Protein AF-A0A061AEA0-F1 (afdb_monomer)

Nearest PDB structures (foldseek):
  5fn5-assembly1_C  TM=9.781E-01  e=6.551E-08  Homo sapiens
  8kco-assembly1_C  TM=9.933E-01  e=1.781E-07  Homo sapiens
  8oqz-assembly1_C  TM=9.594E-01  e=2.018E-07  Homo sapiens
  8oqy-assembly1_C  TM=9.365E-01  e=3.771E-07  Homo sapiens

Sequence (95 aa):
MTASVFFGCTFIAFGPAIALFLFTIARDPLRVIFLIAGAFFWLCSLLLSSLVWFITVQISNKESSSQQKGLLIFGVVLSVLLQETFRFGYYKLLK

Structure (mmCIF, N/CA/C/O backbone):
data_AF-A0A061AEA0-F1
#
_entry.id   AF-A0A061AEA0-F1
#
loop_
_atom_site.group_PDB
_atom_site.id
_atom_site.type_symbol
_atom_site.label_atom_id
_atom_site.label_alt_id
_atom_site.label_comp_id
_atom_site.label_asym_id
_atom_site.label_entity_id
_atom_site.label_seq_id
_atom_site.pdbx_PDB_ins_code
_atom_site.Cartn_x
_atom_site.Cartn_y
_atom_site.Cartn_z
_atom_site.occupancy
_atom_site.B_iso_or_equiv
_atom_site.auth_seq_id
_atom_site.auth_comp_id
_atom_site.auth_asym_id
_atom_site.auth_atom_id
_atom_site.pdbx_PDB_model_num
ATOM 1 N N . MET A 1 1 ? 15.879 -23.064 13.383 1.00 59.00 1 MET A N 1
ATOM 2 C CA . MET A 1 1 ? 14.433 -22.885 13.107 1.00 59.00 1 MET A CA 1
ATOM 3 C C . MET A 1 1 ? 14.062 -21.473 12.646 1.00 59.00 1 MET A C 1
ATOM 5 O O . MET A 1 1 ? 13.019 -21.317 12.036 1.00 59.00 1 MET A O 1
ATOM 9 N N . THR A 1 2 ? 14.891 -20.451 12.873 1.00 84.75 2 THR A N 1
ATOM 10 C CA . THR A 1 2 ? 14.565 -19.047 12.556 1.00 84.75 2 THR A CA 1
ATOM 11 C C . THR A 1 2 ? 14.696 -18.695 11.071 1.00 84.75 2 THR A C 1
ATOM 13 O O . THR A 1 2 ? 13.776 -18.122 10.500 1.00 84.75 2 THR A O 1
ATOM 16 N N . ALA A 1 3 ? 15.798 -19.076 10.415 1.00 92.69 3 ALA A N 1
ATOM 17 C CA . ALA A 1 3 ? 16.047 -18.683 9.023 1.00 92.69 3 ALA A CA 1
ATOM 18 C C . ALA A 1 3 ? 15.106 -19.373 8.019 1.00 92.69 3 ALA A C 1
ATOM 20 O O . ALA A 1 3 ? 14.557 -18.717 7.140 1.00 92.69 3 ALA A O 1
ATOM 21 N N . SER A 1 4 ? 14.870 -20.681 8.164 1.00 92.88 4 SER A N 1
ATOM 22 C CA . SER A 1 4 ? 13.993 -21.432 7.253 1.00 92.88 4 SER A CA 1
ATOM 23 C C . SER A 1 4 ? 12.546 -20.934 7.291 1.00 92.88 4 SER A C 1
ATOM 25 O O . SER A 1 4 ? 11.929 -20.778 6.242 1.00 92.88 4 SER A O 1
ATOM 27 N N . VAL A 1 5 ? 12.021 -20.624 8.482 1.00 95.44 5 VAL A N 1
ATOM 28 C CA . VAL A 1 5 ? 10.675 -20.050 8.646 1.00 95.44 5 VAL A CA 1
ATOM 29 C C . VAL A 1 5 ? 10.620 -18.625 8.094 1.00 95.44 5 VAL A C 1
ATOM 31 O O . VAL A 1 5 ? 9.672 -18.289 7.392 1.00 95.44 5 VAL A O 1
ATOM 34 N N . PHE A 1 6 ? 11.650 -17.806 8.333 1.00 95.00 6 PHE A N 1
ATOM 35 C CA . PHE A 1 6 ? 11.741 -16.459 7.765 1.00 95.00 6 PHE A CA 1
ATOM 36 C C . PHE A 1 6 ? 11.673 -16.471 6.230 1.00 95.00 6 PHE A C 1
ATOM 38 O O . PHE A 1 6 ? 10.845 -15.767 5.648 1.00 95.00 6 PHE A O 1
ATOM 45 N N . PHE A 1 7 ? 12.492 -17.298 5.572 1.00 95.44 7 PHE A N 1
ATOM 46 C CA . PHE A 1 7 ? 12.476 -17.409 4.111 1.00 95.44 7 PHE A CA 1
ATOM 47 C C . PHE A 1 7 ? 11.167 -18.018 3.598 1.00 95.44 7 PHE A C 1
ATOM 49 O O . PHE A 1 7 ? 10.622 -17.522 2.615 1.00 95.44 7 PHE A O 1
ATOM 56 N N . GLY A 1 8 ? 10.610 -19.013 4.297 1.00 94.75 8 GLY A N 1
ATOM 57 C CA . GLY A 1 8 ? 9.300 -19.584 3.976 1.00 94.75 8 GLY A CA 1
ATOM 58 C C . GLY A 1 8 ? 8.187 -18.530 3.968 1.00 94.75 8 GLY A C 1
ATOM 59 O O . GLY A 1 8 ? 7.510 -18.358 2.956 1.00 94.75 8 GLY A O 1
ATOM 60 N N . CYS A 1 9 ? 8.041 -17.761 5.051 1.00 95.50 9 CYS A N 1
ATOM 61 C CA . CYS A 1 9 ? 7.035 -16.698 5.143 1.00 95.50 9 CYS A CA 1
ATOM 62 C C . CYS A 1 9 ? 7.281 -15.570 4.130 1.00 95.50 9 CYS A C 1
ATOM 64 O O . CYS A 1 9 ? 6.334 -15.071 3.525 1.00 95.50 9 CYS A O 1
ATOM 66 N N . THR A 1 10 ? 8.543 -15.190 3.906 1.00 96.19 10 THR A N 1
ATOM 67 C CA . THR A 1 10 ? 8.907 -14.128 2.953 1.00 96.19 10 THR A CA 1
ATOM 68 C C . THR A 1 10 ? 8.538 -14.510 1.522 1.00 96.19 10 THR A C 1
ATOM 70 O O . THR A 1 10 ? 7.938 -13.705 0.811 1.00 96.19 10 THR A O 1
ATOM 73 N N . PHE A 1 11 ? 8.844 -15.737 1.092 1.00 95.62 11 PHE A N 1
ATOM 74 C CA . PHE A 1 11 ? 8.515 -16.189 -0.260 1.00 95.62 11 PHE A CA 1
ATOM 75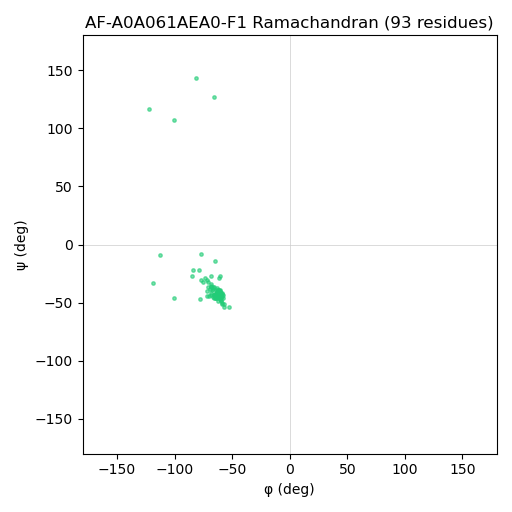 C C . PHE A 1 11 ? 7.016 -16.424 -0.460 1.00 95.62 11 PHE A C 1
ATOM 77 O O . PHE A 1 11 ? 6.520 -16.167 -1.554 1.00 95.62 11 PHE A O 1
ATOM 84 N N . ILE A 1 12 ? 6.274 -16.822 0.579 1.00 96.44 12 ILE A N 1
ATOM 85 C CA . ILE A 1 12 ? 4.806 -16.898 0.511 1.00 96.44 12 ILE A CA 1
ATOM 86 C C . ILE A 1 12 ? 4.195 -15.497 0.370 1.00 96.44 12 ILE A C 1
ATOM 88 O O . ILE A 1 12 ? 3.327 -15.293 -0.474 1.00 96.44 12 ILE A O 1
ATOM 92 N N . ALA A 1 13 ? 4.655 -14.522 1.160 1.00 96.00 13 ALA A N 1
ATOM 93 C CA . ALA A 1 13 ? 4.102 -13.169 1.148 1.00 96.00 13 ALA A CA 1
ATOM 94 C C . ALA A 1 13 ? 4.479 -12.373 -0.115 1.00 96.00 13 ALA A C 1
ATOM 96 O O . ALA A 1 13 ? 3.627 -11.715 -0.710 1.00 96.00 13 ALA A O 1
ATOM 97 N N . PHE A 1 14 ? 5.748 -12.427 -0.534 1.00 96.56 14 PHE A N 1
ATOM 98 C CA . PHE A 1 14 ? 6.291 -11.556 -1.583 1.00 96.56 14 PHE A CA 1
ATOM 99 C C . PHE A 1 14 ? 6.685 -12.278 -2.872 1.00 96.56 14 PHE A C 1
ATOM 101 O O . PHE A 1 14 ? 6.972 -11.603 -3.857 1.00 96.56 14 PHE A O 1
ATOM 108 N N . GLY A 1 15 ? 6.689 -13.613 -2.920 1.00 96.50 15 GLY A N 1
ATOM 109 C CA . GLY A 1 15 ? 7.107 -14.375 -4.105 1.00 96.50 15 GLY A CA 1
ATOM 110 C C . GLY A 1 15 ? 6.378 -13.956 -5.389 1.00 96.50 15 GLY A C 1
ATOM 111 O O . GLY A 1 15 ? 7.043 -13.562 -6.350 1.00 96.50 15 GLY A O 1
ATOM 112 N N . PRO A 1 16 ? 5.029 -13.940 -5.410 1.00 96.88 16 PRO A N 1
ATOM 113 C CA . PRO A 1 16 ? 4.272 -13.489 -6.578 1.00 96.88 16 PRO A CA 1
ATOM 114 C C . PRO A 1 16 ? 4.510 -12.012 -6.923 1.00 96.88 16 PRO A C 1
ATOM 116 O O . PRO A 1 16 ? 4.657 -11.665 -8.095 1.00 96.88 16 PRO A O 1
ATOM 119 N N . ALA A 1 17 ? 4.592 -11.138 -5.914 1.00 95.75 17 ALA A N 1
ATOM 120 C CA . ALA A 1 17 ? 4.815 -9.706 -6.114 1.00 95.75 17 ALA A CA 1
ATOM 121 C C . ALA A 1 17 ? 6.198 -9.419 -6.725 1.00 95.75 17 ALA A C 1
ATOM 123 O O . ALA A 1 17 ? 6.308 -8.630 -7.662 1.00 95.75 17 ALA A O 1
ATOM 124 N N . ILE A 1 18 ? 7.241 -10.107 -6.247 1.00 96.50 18 ILE A N 1
ATOM 125 C CA . ILE A 1 18 ? 8.605 -10.022 -6.785 1.00 96.50 18 ILE A CA 1
ATOM 126 C C . ILE A 1 18 ? 8.648 -10.558 -8.217 1.00 96.50 18 ILE A C 1
ATOM 128 O O . ILE A 1 18 ? 9.252 -9.922 -9.079 1.00 96.50 18 ILE A O 1
ATOM 132 N N . ALA A 1 19 ? 7.980 -11.680 -8.502 1.00 96.50 19 ALA A N 1
ATOM 133 C CA . ALA A 1 19 ? 7.906 -12.219 -9.857 1.00 96.50 19 ALA A CA 1
ATOM 134 C C . ALA A 1 19 ? 7.265 -11.212 -10.831 1.00 96.50 19 ALA A C 1
ATOM 136 O O . ALA A 1 19 ? 7.838 -10.921 -11.881 1.00 96.50 19 ALA A O 1
ATOM 137 N N . LEU A 1 20 ? 6.126 -10.611 -10.467 1.00 96.25 20 LEU A N 1
ATOM 138 C CA . LEU A 1 20 ? 5.488 -9.574 -11.285 1.00 96.25 20 LEU A CA 1
ATOM 139 C C . LEU A 1 20 ? 6.396 -8.356 -11.465 1.00 96.25 20 LEU A C 1
ATOM 141 O O . LEU A 1 20 ? 6.552 -7.874 -12.589 1.00 96.25 20 LEU A O 1
ATOM 145 N N . PHE A 1 21 ? 7.042 -7.887 -10.398 1.00 95.81 21 PHE A N 1
ATOM 146 C CA . PHE A 1 21 ? 7.958 -6.756 -10.482 1.00 95.81 21 PHE A CA 1
ATOM 147 C C . PHE A 1 21 ? 9.111 -7.031 -11.458 1.00 95.81 21 PHE A C 1
ATOM 149 O O . PHE A 1 21 ? 9.312 -6.251 -12.387 1.00 95.81 21 PHE A O 1
ATOM 156 N N . LEU A 1 22 ? 9.811 -8.160 -11.312 1.00 96.69 22 LEU A N 1
ATOM 157 C CA . LEU A 1 22 ? 10.964 -8.515 -12.147 1.00 96.69 22 LEU A CA 1
ATOM 158 C C . LEU A 1 22 ? 10.583 -8.760 -13.613 1.00 96.69 22 LEU A C 1
ATOM 160 O O . LEU A 1 22 ? 11.281 -8.296 -14.515 1.00 96.69 22 LEU A O 1
ATOM 164 N N . PHE A 1 23 ? 9.483 -9.473 -13.873 1.00 96.12 23 PHE A N 1
ATOM 165 C CA . PHE A 1 23 ? 9.123 -9.863 -15.238 1.00 96.12 23 PHE A CA 1
ATOM 166 C C . PHE A 1 23 ? 8.335 -8.796 -16.006 1.00 96.12 23 PHE A C 1
ATOM 168 O O . PHE A 1 23 ? 8.420 -8.768 -17.235 1.00 96.12 23 PHE A O 1
ATOM 175 N N . THR A 1 24 ? 7.589 -7.918 -15.323 1.00 95.56 24 THR A N 1
ATOM 176 C CA . THR A 1 24 ? 6.684 -6.962 -15.992 1.00 95.56 24 THR A CA 1
ATOM 177 C C . THR A 1 24 ? 7.003 -5.488 -15.750 1.00 95.56 24 THR A C 1
ATOM 179 O O . THR A 1 24 ? 6.776 -4.681 -16.654 1.00 95.56 24 THR A O 1
ATOM 182 N N . ILE A 1 25 ? 7.522 -5.113 -14.576 1.00 93.75 25 ILE A N 1
ATOM 183 C CA . ILE A 1 25 ? 7.691 -3.701 -14.186 1.00 93.75 25 ILE A CA 1
ATOM 184 C C . ILE A 1 25 ? 9.133 -3.240 -14.388 1.00 93.75 25 ILE A C 1
ATOM 186 O O . ILE A 1 25 ? 9.358 -2.203 -15.002 1.00 93.75 25 ILE A O 1
ATOM 190 N N . ALA A 1 26 ? 10.110 -4.034 -13.949 1.00 94.75 26 ALA A N 1
ATOM 191 C CA . ALA A 1 26 ? 11.532 -3.690 -13.976 1.00 94.75 26 ALA A CA 1
ATOM 192 C C . ALA A 1 26 ? 12.119 -3.530 -15.391 1.00 94.75 26 ALA A C 1
ATOM 194 O O . ALA A 1 26 ? 13.213 -2.994 -15.540 1.00 94.75 26 ALA A O 1
ATOM 195 N N . ARG A 1 27 ? 11.405 -3.986 -16.429 1.00 94.00 27 ARG A N 1
ATOM 196 C CA . ARG A 1 27 ? 11.831 -3.854 -17.831 1.00 94.00 27 ARG A CA 1
ATOM 197 C C . ARG A 1 27 ? 11.701 -2.432 -18.377 1.00 94.00 27 ARG A C 1
ATOM 199 O O . ARG A 1 27 ? 12.488 -2.068 -19.240 1.00 94.00 27 ARG A O 1
ATOM 206 N N . ASP A 1 28 ? 10.753 -1.644 -17.864 1.00 94.75 28 ASP A N 1
ATOM 207 C CA . ASP A 1 28 ? 10.488 -0.282 -18.333 1.00 94.75 28 ASP A CA 1
ATOM 208 C C . ASP A 1 28 ? 10.635 0.716 -17.168 1.00 94.75 28 ASP A C 1
ATOM 210 O O . ASP A 1 28 ? 9.822 0.688 -16.236 1.00 94.75 28 ASP A O 1
ATOM 214 N N . PRO A 1 29 ? 11.598 1.660 -17.209 1.00 93.69 29 PRO A N 1
ATOM 215 C CA . PRO A 1 29 ? 11.843 2.588 -16.098 1.00 93.69 29 PRO A CA 1
ATOM 216 C C . PRO A 1 29 ? 10.630 3.477 -15.787 1.00 93.69 29 PRO A C 1
ATOM 218 O O . PRO A 1 29 ? 10.392 3.845 -14.639 1.00 93.69 29 PRO A O 1
ATOM 221 N N . LEU A 1 30 ? 9.806 3.767 -16.795 1.00 93.81 30 LEU A N 1
ATOM 222 C CA . LEU A 1 30 ? 8.588 4.557 -16.645 1.00 93.81 30 LEU A CA 1
ATOM 223 C C . LEU A 1 30 ? 7.539 3.833 -15.773 1.00 93.81 30 LEU A C 1
ATOM 225 O O . LEU A 1 30 ? 6.895 4.459 -14.932 1.00 93.81 30 LEU A O 1
ATOM 229 N N . ARG A 1 31 ? 7.430 2.498 -15.876 1.00 93.62 31 ARG A N 1
ATOM 230 C CA . ARG A 1 31 ? 6.539 1.697 -15.013 1.00 93.62 31 ARG A CA 1
ATOM 231 C C . ARG A 1 31 ? 7.014 1.682 -13.564 1.00 93.62 31 ARG A C 1
ATOM 233 O O . ARG A 1 31 ? 6.186 1.661 -12.657 1.00 93.62 31 ARG A O 1
ATOM 240 N N . VAL A 1 32 ? 8.329 1.712 -13.344 1.00 95.25 32 VAL A N 1
ATOM 241 C CA . VAL A 1 32 ? 8.913 1.802 -11.998 1.00 95.25 32 VAL A CA 1
ATOM 242 C C . VAL A 1 32 ? 8.524 3.126 -11.337 1.00 95.25 32 VAL A C 1
ATOM 244 O O . VAL A 1 32 ? 8.078 3.123 -10.192 1.00 95.25 32 VAL A O 1
ATOM 247 N N . ILE A 1 33 ? 8.606 4.241 -12.070 1.00 94.62 33 ILE A N 1
ATOM 248 C CA . ILE A 1 33 ? 8.184 5.563 -11.576 1.00 94.62 33 ILE A CA 1
ATOM 249 C C . ILE A 1 33 ? 6.698 5.547 -11.196 1.00 94.62 33 ILE A C 1
ATOM 251 O O . ILE A 1 33 ? 6.332 6.006 -10.114 1.00 94.62 33 ILE A O 1
ATOM 255 N N . PHE A 1 34 ? 5.843 4.967 -12.042 1.00 93.81 34 PHE A N 1
ATOM 256 C CA . PHE A 1 34 ? 4.420 4.825 -11.739 1.00 93.81 34 PHE A CA 1
ATOM 257 C C . PHE A 1 34 ? 4.161 3.962 -10.502 1.00 93.81 34 PHE A C 1
ATOM 259 O O . PHE A 1 34 ? 3.401 4.377 -9.629 1.00 93.81 34 PHE A O 1
ATOM 266 N N . LEU A 1 35 ? 4.836 2.820 -10.357 1.00 94.94 35 LEU A N 1
ATOM 267 C CA . LEU A 1 35 ? 4.705 1.983 -9.164 1.00 94.94 35 LEU A CA 1
ATOM 268 C C . LEU A 1 35 ? 5.085 2.744 -7.884 1.00 94.94 35 LEU A C 1
ATOM 270 O O . LEU A 1 35 ? 4.355 2.673 -6.896 1.00 94.94 35 LEU A O 1
ATOM 274 N N . ILE A 1 36 ? 6.185 3.504 -7.908 1.00 95.56 36 ILE A N 1
ATOM 275 C CA . ILE A 1 36 ? 6.625 4.312 -6.761 1.00 95.56 36 ILE A CA 1
ATOM 276 C C . ILE A 1 36 ? 5.596 5.401 -6.439 1.00 95.56 36 ILE A C 1
ATOM 278 O O . ILE A 1 36 ? 5.233 5.578 -5.276 1.00 95.56 36 ILE A O 1
ATOM 282 N N . ALA A 1 37 ? 5.078 6.097 -7.454 1.00 94.75 37 ALA A N 1
ATOM 283 C CA . ALA A 1 37 ? 4.035 7.100 -7.264 1.00 94.75 37 ALA A CA 1
ATOM 284 C C . ALA A 1 37 ? 2.759 6.484 -6.659 1.00 94.75 37 ALA A C 1
ATOM 286 O O . ALA A 1 37 ? 2.221 7.015 -5.691 1.00 94.75 37 ALA A O 1
ATOM 287 N N . GLY A 1 38 ? 2.306 5.331 -7.162 1.00 94.69 38 GLY A N 1
ATOM 288 C CA . GLY A 1 38 ? 1.155 4.613 -6.610 1.00 94.69 38 GLY A CA 1
ATOM 289 C C . GLY A 1 38 ? 1.357 4.201 -5.146 1.00 94.69 38 GLY A C 1
ATOM 290 O O . GLY A 1 38 ? 0.460 4.394 -4.323 1.00 94.69 38 GLY A O 1
ATOM 291 N N . ALA A 1 39 ? 2.551 3.711 -4.792 1.00 95.62 39 ALA A N 1
ATOM 292 C CA . ALA A 1 39 ? 2.907 3.394 -3.409 1.00 95.62 39 ALA A CA 1
ATOM 293 C C . ALA A 1 39 ? 2.885 4.639 -2.503 1.00 95.62 39 ALA A C 1
ATOM 295 O O . ALA A 1 39 ? 2.395 4.571 -1.376 1.00 95.62 39 ALA A O 1
ATOM 296 N N . PHE A 1 40 ? 3.346 5.790 -3.003 1.00 94.81 40 PHE A N 1
ATOM 297 C CA . PHE A 1 40 ? 3.271 7.062 -2.283 1.00 94.81 40 PHE A CA 1
ATOM 298 C C . PHE A 1 40 ? 1.821 7.488 -2.011 1.00 94.81 40 PHE A C 1
ATOM 300 O O . PHE A 1 40 ? 1.477 7.775 -0.865 1.00 94.81 40 PHE A O 1
ATOM 307 N N . PHE A 1 41 ? 0.941 7.457 -3.018 1.00 94.06 41 PHE A N 1
ATOM 308 C CA . PHE A 1 41 ? -0.482 7.767 -2.822 1.00 94.06 41 PHE A CA 1
ATOM 309 C C . PHE A 1 41 ? -1.146 6.811 -1.823 1.00 94.06 41 PHE A C 1
ATOM 311 O O . PHE A 1 41 ? -1.933 7.249 -0.981 1.00 94.06 41 PHE A O 1
ATOM 318 N N . TRP A 1 42 ? -0.798 5.523 -1.858 1.00 96.19 42 TRP A N 1
ATOM 319 C CA . TRP A 1 42 ? -1.276 4.564 -0.865 1.00 96.19 42 TRP A CA 1
ATOM 320 C C . TRP A 1 42 ? -0.814 4.928 0.557 1.00 96.19 42 TRP A C 1
ATOM 322 O O . TRP A 1 42 ? -1.643 4.968 1.468 1.00 96.19 42 TRP A O 1
ATOM 332 N N . LEU A 1 43 ? 0.459 5.299 0.751 1.00 96.12 43 LEU A N 1
ATOM 333 C CA . LEU A 1 43 ? 0.971 5.773 2.046 1.00 96.12 43 LEU A CA 1
ATOM 334 C C . LEU A 1 43 ? 0.266 7.050 2.525 1.00 96.12 43 LEU A C 1
ATOM 336 O O . LEU A 1 43 ? -0.103 7.131 3.695 1.00 96.12 43 LEU A O 1
ATOM 340 N N . CYS A 1 44 ? 0.015 8.021 1.642 1.00 95.75 44 CYS A N 1
ATOM 341 C CA . CYS A 1 44 ? -0.754 9.221 1.983 1.00 95.75 44 CYS A CA 1
ATOM 342 C C . CYS A 1 44 ? -2.185 8.881 2.427 1.00 95.75 44 CYS A C 1
ATOM 344 O O . CYS A 1 44 ? -2.677 9.452 3.402 1.00 95.75 4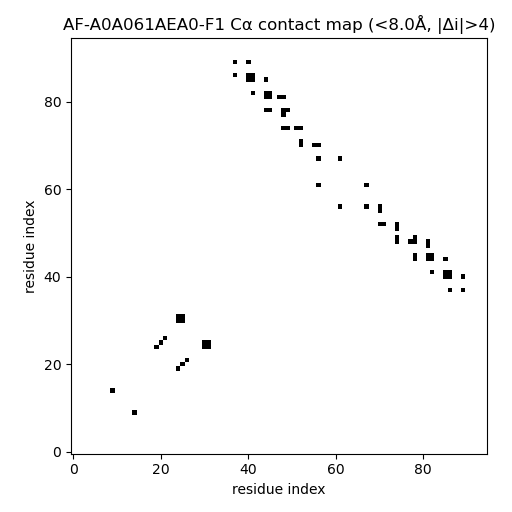4 CYS A O 1
ATOM 346 N N . SER A 1 45 ? -2.842 7.930 1.754 1.00 94.81 45 SER A N 1
ATOM 347 C CA . SER A 1 45 ? -4.193 7.488 2.123 1.00 94.81 45 SER A CA 1
ATOM 348 C C . SER A 1 45 ? -4.227 6.849 3.516 1.00 94.81 45 SER A C 1
ATOM 350 O O . SER A 1 45 ? -5.101 7.166 4.327 1.00 94.81 45 SER A O 1
ATOM 352 N N . LEU A 1 46 ? -3.228 6.019 3.838 1.00 95.12 46 LEU A N 1
ATOM 353 C CA . LEU A 1 46 ? -3.081 5.432 5.166 1.00 95.12 46 LEU A CA 1
ATOM 354 C C . LEU A 1 46 ? -2.741 6.472 6.226 1.00 95.12 46 LEU A C 1
ATOM 356 O O . LEU A 1 46 ? -3.279 6.395 7.328 1.00 95.12 46 LEU A O 1
ATOM 360 N N . LEU A 1 47 ? -1.897 7.453 5.906 1.00 96.38 47 LEU A N 1
ATOM 361 C CA . LEU A 1 47 ? -1.565 8.538 6.822 1.00 96.38 47 LEU A CA 1
ATOM 362 C C . LEU A 1 47 ? -2.833 9.298 7.227 1.00 96.38 47 LEU A C 1
ATOM 364 O O . LEU A 1 47 ? -3.107 9.428 8.418 1.00 96.38 47 LEU A O 1
ATOM 368 N N . LEU A 1 48 ? -3.655 9.712 6.258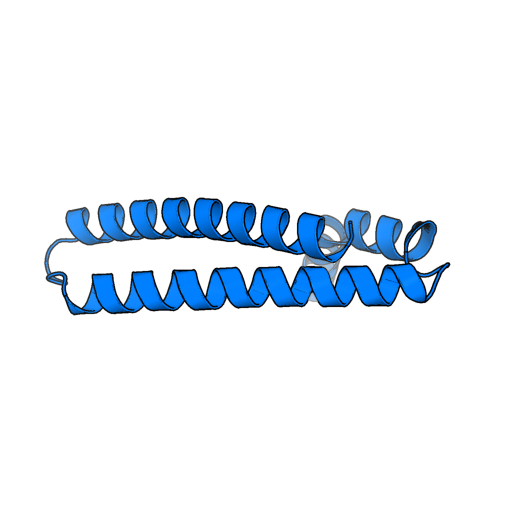 1.00 94.81 48 LEU A N 1
ATOM 369 C CA . LEU A 1 48 ? -4.931 10.378 6.534 1.00 94.81 48 LEU A CA 1
ATOM 370 C C . LEU A 1 48 ? -5.882 9.486 7.338 1.00 94.81 48 LEU A C 1
ATOM 372 O O . LEU A 1 48 ? -6.465 9.941 8.321 1.00 94.81 48 LEU A O 1
ATOM 376 N N . SER A 1 49 ? -5.994 8.205 6.979 1.00 94.38 49 SER A N 1
ATOM 377 C CA . SER A 1 49 ? -6.825 7.261 7.729 1.00 94.38 49 SER A CA 1
ATOM 378 C C . SER A 1 49 ? -6.356 7.094 9.176 1.00 94.38 49 SER A C 1
ATOM 380 O O . SER A 1 49 ? -7.182 7.013 10.085 1.00 94.38 49 SER A O 1
ATOM 382 N N . SER A 1 50 ? -5.041 7.051 9.404 1.00 93.75 50 SER A N 1
ATOM 383 C CA . SER A 1 50 ? -4.456 6.915 10.740 1.00 93.75 50 SER A CA 1
ATOM 384 C C . SER A 1 50 ? -4.678 8.166 11.590 1.00 93.75 50 SER A C 1
ATOM 386 O O . SER A 1 50 ? -4.969 8.040 12.777 1.00 93.75 50 SER A O 1
ATOM 388 N N . LEU A 1 51 ? -4.637 9.359 10.983 1.00 94.38 51 LEU A N 1
ATOM 389 C CA . LEU A 1 51 ? -4.951 10.621 11.651 1.00 94.38 51 LEU A CA 1
ATOM 390 C C . LEU A 1 51 ? -6.412 10.661 12.105 1.00 94.38 51 LEU A C 1
ATOM 392 O O . LEU A 1 51 ? -6.682 10.990 13.259 1.00 94.38 51 LEU A O 1
ATOM 396 N N . VAL A 1 52 ? -7.353 10.272 11.237 1.00 92.12 52 VAL A N 1
ATOM 397 C CA . VAL A 1 52 ? -8.776 10.228 11.609 1.00 92.12 52 VAL A CA 1
ATOM 398 C C . VAL A 1 52 ? -9.015 9.211 12.722 1.00 92.12 52 VAL A C 1
ATOM 400 O O . VAL A 1 52 ? -9.700 9.524 13.698 1.00 92.12 52 VAL A O 1
ATOM 403 N N . TRP A 1 53 ? -8.417 8.020 12.631 1.00 91.94 53 TRP A N 1
ATOM 404 C CA . TRP A 1 53 ? -8.516 7.023 13.696 1.00 91.94 53 TRP A CA 1
ATOM 405 C C . TRP A 1 53 ? -7.936 7.546 15.018 1.00 91.94 53 TRP A C 1
ATOM 407 O O . TRP A 1 53 ? -8.588 7.433 16.054 1.00 91.94 53 TRP A O 1
ATOM 417 N N . PHE A 1 54 ? -6.766 8.191 14.984 1.00 90.12 54 PHE A N 1
ATOM 418 C CA . PHE A 1 54 ? -6.125 8.767 16.166 1.00 90.12 54 PHE A CA 1
ATOM 419 C C . PHE A 1 54 ? -7.008 9.822 16.843 1.00 90.1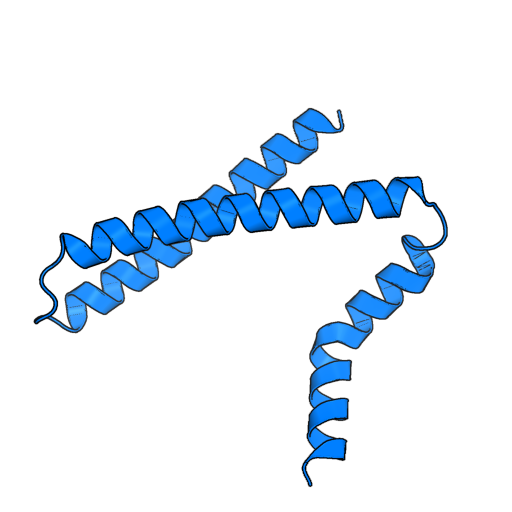2 54 PHE A C 1
ATOM 421 O O . PHE A 1 54 ? -7.236 9.739 18.048 1.00 90.12 54 PHE A O 1
ATOM 428 N N . ILE A 1 55 ? -7.564 10.770 16.079 1.00 90.81 55 ILE A N 1
ATOM 429 C CA . ILE A 1 55 ? -8.484 11.795 16.601 1.00 90.81 55 ILE A CA 1
ATOM 430 C C . ILE A 1 55 ? -9.721 11.135 17.226 1.00 90.81 55 ILE A C 1
ATOM 432 O O . ILE A 1 55 ? -10.108 11.472 18.344 1.00 90.81 55 ILE A O 1
ATOM 436 N N . THR A 1 56 ? -10.302 10.145 16.545 1.00 86.94 56 THR A N 1
ATOM 437 C CA . THR A 1 56 ? -11.501 9.436 17.019 1.00 86.94 56 THR A CA 1
ATOM 438 C C . THR A 1 56 ? -11.238 8.695 18.336 1.00 86.94 56 THR A C 1
ATOM 440 O O . THR A 1 56 ? -12.068 8.726 19.243 1.00 86.94 56 THR A O 1
ATOM 443 N N . VAL A 1 57 ? -10.062 8.078 18.488 1.00 87.06 57 VAL A N 1
ATOM 444 C CA . VAL A 1 57 ? -9.657 7.395 19.728 1.00 87.06 57 VAL A CA 1
ATOM 445 C C . VAL A 1 57 ? -9.416 8.369 20.880 1.00 87.06 57 VAL A C 1
ATOM 447 O O . VAL A 1 57 ? -9.728 8.024 22.016 1.00 87.06 57 VAL A O 1
ATOM 450 N N . GLN A 1 58 ? -8.875 9.565 20.625 1.00 86.06 58 GLN A N 1
ATOM 451 C CA . GLN A 1 58 ? -8.665 10.563 21.683 1.00 86.06 58 GLN A CA 1
ATOM 452 C C . GLN A 1 58 ? -9.980 11.172 22.186 1.00 86.06 58 GLN A C 1
ATOM 454 O O . GLN A 1 58 ? -10.083 11.501 23.363 1.00 86.06 58 GLN A O 1
ATOM 459 N N . ILE A 1 59 ? -10.984 11.306 21.313 1.00 83.44 59 ILE A N 1
ATOM 460 C CA . ILE A 1 59 ? -12.317 11.817 21.673 1.00 83.44 59 ILE A CA 1
ATOM 461 C C . ILE A 1 59 ? -13.154 10.744 22.393 1.00 83.44 59 ILE A C 1
ATOM 463 O O . ILE A 1 59 ? -14.002 11.066 23.223 1.00 83.44 59 ILE A O 1
ATOM 467 N N . SER A 1 60 ? -12.934 9.463 22.086 1.00 79.44 60 SER A N 1
ATOM 468 C CA . SER A 1 60 ? -13.704 8.358 22.660 1.00 79.44 60 SER A CA 1
ATOM 469 C C . SER A 1 60 ? -13.208 7.947 24.052 1.00 79.44 60 SER A C 1
ATOM 471 O O . SER A 1 60 ? -12.009 7.874 24.315 1.00 79.44 60 SER A O 1
ATOM 473 N N . ASN A 1 61 ? -14.137 7.573 24.937 1.00 72.94 61 ASN A N 1
ATOM 474 C CA . ASN A 1 61 ? -13.800 7.017 26.249 1.00 72.94 61 ASN A CA 1
ATOM 475 C C . ASN A 1 61 ? -13.096 5.657 26.109 1.00 72.94 61 ASN A C 1
ATOM 477 O O . ASN A 1 61 ? -13.606 4.739 25.464 1.00 72.94 61 ASN A O 1
ATOM 481 N N . LYS A 1 62 ? -11.920 5.521 26.735 1.00 68.81 62 LYS A N 1
ATOM 482 C CA . LYS A 1 62 ? -11.075 4.311 26.674 1.00 68.81 62 LYS A CA 1
ATOM 483 C C . LYS A 1 62 ? -11.575 3.161 27.559 1.00 68.81 62 LYS A C 1
ATOM 485 O O . LYS A 1 62 ? -11.044 2.062 27.457 1.00 68.81 62 LYS A O 1
ATOM 490 N N . GLU A 1 63 ? -12.579 3.395 28.404 1.00 66.94 63 GLU A N 1
ATOM 491 C CA . GLU A 1 63 ? -13.054 2.421 29.399 1.00 66.94 63 GLU A CA 1
ATOM 492 C C . GLU A 1 63 ? -13.957 1.317 28.822 1.00 66.94 63 GLU A C 1
AT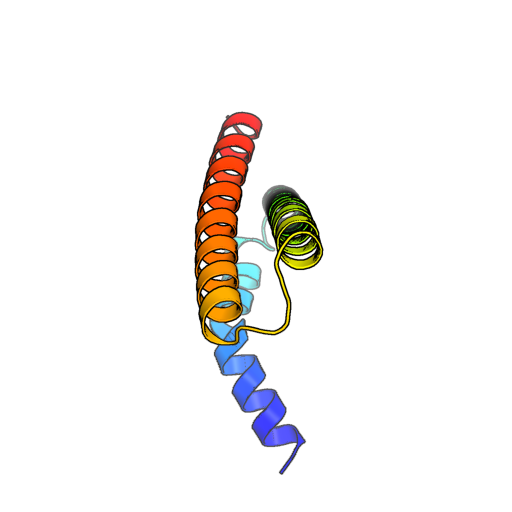OM 494 O O . GLU A 1 63 ? -14.047 0.237 29.402 1.00 66.94 63 GLU A O 1
ATOM 499 N N . SER A 1 64 ? -14.593 1.527 27.660 1.00 72.50 64 SER A N 1
ATOM 500 C CA . SER A 1 64 ? -15.469 0.517 27.048 1.00 72.50 64 SER A CA 1
ATOM 501 C C . SER A 1 64 ? -14.773 -0.243 25.916 1.00 72.50 64 SER A C 1
ATOM 503 O O . SER A 1 64 ? -14.608 0.253 24.797 1.00 72.50 64 SER A O 1
ATOM 505 N N . SER A 1 65 ? -14.421 -1.504 26.182 1.00 73.69 65 SER A N 1
ATOM 506 C CA . SER A 1 65 ? -13.809 -2.418 25.203 1.00 73.69 65 SER A CA 1
ATOM 507 C C . SER A 1 65 ? -14.695 -2.674 23.973 1.00 73.69 65 SER A C 1
ATOM 509 O O . SER A 1 65 ? -14.185 -2.925 22.879 1.00 73.69 65 SER A O 1
ATOM 511 N N . SER A 1 66 ? -16.021 -2.560 24.115 1.00 77.88 66 SER A N 1
ATOM 512 C CA . SER A 1 66 ? -16.970 -2.690 23.003 1.00 77.88 66 SER A CA 1
ATOM 513 C C . SER A 1 66 ? -16.914 -1.487 22.055 1.00 77.88 66 SER A C 1
ATOM 515 O O . SER A 1 66 ? -16.953 -1.661 20.836 1.00 77.88 66 SER A O 1
ATOM 517 N N . GLN A 1 67 ? -16.770 -0.268 22.589 1.00 75.12 67 GLN A N 1
ATOM 518 C CA . GLN A 1 67 ? -16.670 0.945 21.770 1.00 75.12 67 GLN A CA 1
ATOM 519 C C . GLN A 1 67 ? -15.349 0.995 20.993 1.00 75.12 67 GLN A C 1
ATOM 521 O O . GLN A 1 67 ? -15.355 1.343 19.814 1.00 75.12 67 GLN A O 1
ATOM 526 N N . GLN A 1 68 ? -14.234 0.553 21.589 1.00 81.25 68 GLN A N 1
ATOM 527 C CA . GLN A 1 68 ? -12.949 0.469 20.881 1.00 81.25 68 GLN A CA 1
ATOM 528 C C . GLN A 1 68 ? -12.984 -0.496 19.691 1.00 81.25 68 GLN A C 1
ATOM 530 O O . GLN A 1 68 ? -12.454 -0.174 18.628 1.00 81.25 68 GLN A O 1
ATOM 535 N N . LYS A 1 69 ? -13.646 -1.653 19.828 1.00 84.19 69 LYS A N 1
ATOM 536 C CA . LYS A 1 69 ? -13.839 -2.582 18.702 1.00 84.19 69 LYS A CA 1
ATOM 537 C C . LYS A 1 69 ? -14.637 -1.932 17.569 1.00 84.19 69 LYS A C 1
ATOM 539 O O . LYS A 1 69 ? -14.246 -2.056 16.412 1.00 84.19 69 LYS A O 1
ATOM 544 N N . GLY A 1 70 ? -15.701 -1.194 17.898 1.00 84.81 70 GLY A N 1
ATOM 545 C CA . GLY A 1 70 ? -16.471 -0.421 16.918 1.00 84.81 70 GLY A CA 1
ATOM 546 C C . GLY A 1 70 ? -15.627 0.638 16.199 1.00 84.81 70 GLY A C 1
ATOM 547 O O . GLY A 1 70 ? -15.665 0.726 14.974 1.00 84.81 70 GLY A O 1
ATOM 548 N N . LEU A 1 71 ? -14.798 1.381 16.940 1.00 86.31 71 LEU A N 1
ATOM 549 C CA . LEU A 1 71 ? -13.871 2.375 16.383 1.00 86.31 71 LEU A CA 1
ATOM 550 C C . LEU A 1 71 ? -12.815 1.757 15.457 1.00 86.31 71 LEU A C 1
ATOM 552 O O . LEU A 1 71 ? -12.461 2.364 14.448 1.00 86.31 71 LEU A O 1
ATOM 556 N N . LEU A 1 72 ? -12.307 0.562 15.777 1.00 88.25 72 LEU A N 1
ATOM 557 C CA . LEU A 1 72 ? -11.369 -0.159 14.911 1.00 88.25 72 LEU A CA 1
ATOM 558 C C . LEU A 1 72 ? -12.032 -0.565 13.593 1.00 88.25 72 LEU A C 1
ATOM 560 O O . LEU A 1 72 ? -11.459 -0.330 12.532 1.00 88.25 72 LEU A O 1
ATOM 564 N N . ILE A 1 73 ? -13.250 -1.114 13.647 1.00 90.62 73 ILE A N 1
ATOM 565 C CA . ILE A 1 73 ? -14.013 -1.477 12.444 1.00 90.62 73 ILE A CA 1
ATOM 566 C C . ILE A 1 73 ? -14.262 -0.232 11.587 1.00 90.62 73 ILE A C 1
ATOM 568 O O . ILE A 1 73 ? -13.995 -0.251 10.386 1.00 90.62 73 ILE A O 1
ATOM 572 N N . PHE A 1 74 ? -14.700 0.869 12.203 1.00 89.94 74 PHE A N 1
ATOM 573 C CA . PHE A 1 74 ? -14.886 2.144 11.514 1.00 89.94 74 PHE A CA 1
ATOM 574 C C . PHE A 1 74 ? -13.587 2.646 10.865 1.00 89.94 74 PHE A C 1
ATOM 576 O O . PHE A 1 74 ? -13.593 3.019 9.693 1.00 89.94 74 PHE A O 1
ATOM 583 N N . GLY A 1 75 ? -12.465 2.596 11.588 1.00 91.88 75 GLY A N 1
ATOM 584 C CA . GLY A 1 75 ? -11.156 2.995 11.072 1.00 91.88 75 GLY A CA 1
ATOM 585 C C . GLY A 1 75 ? -10.722 2.173 9.858 1.00 91.88 75 GLY A C 1
ATOM 586 O O . GLY A 1 75 ? -10.246 2.739 8.877 1.00 91.88 75 GLY A O 1
ATOM 587 N N . VAL A 1 76 ? -10.943 0.855 9.877 1.00 94.06 76 VAL A N 1
ATOM 588 C CA . VAL A 1 76 ? -10.639 -0.019 8.733 1.00 94.06 76 VAL A CA 1
ATOM 589 C C . VAL A 1 76 ? -11.532 0.314 7.538 1.00 94.06 76 VAL A C 1
ATOM 591 O O . VAL A 1 76 ? -11.015 0.479 6.435 1.00 94.06 76 VAL A O 1
ATOM 594 N N . VAL A 1 77 ? -12.843 0.481 7.737 1.00 95.00 77 VAL A N 1
ATOM 595 C CA . VAL A 1 77 ? -13.771 0.850 6.652 1.00 95.00 77 VAL A CA 1
ATOM 596 C C . VAL A 1 77 ? -13.380 2.193 6.031 1.00 95.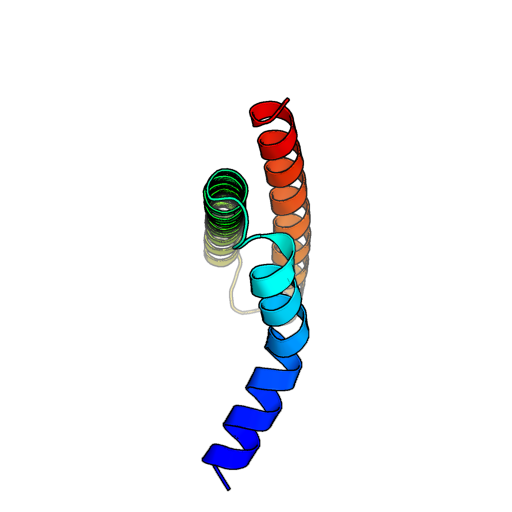00 77 VAL A C 1
ATOM 598 O O . VAL A 1 77 ? -13.285 2.301 4.808 1.00 95.00 77 VAL A O 1
ATOM 601 N N . LEU A 1 78 ? -13.073 3.194 6.858 1.00 93.69 78 LEU A N 1
ATOM 602 C CA . LEU A 1 78 ? -12.597 4.494 6.391 1.00 93.69 78 LEU A CA 1
ATOM 603 C C . LEU A 1 78 ? -11.281 4.370 5.610 1.00 93.69 78 LEU A C 1
ATOM 605 O O . LEU A 1 78 ? -11.126 5.015 4.573 1.00 93.69 78 LEU A O 1
ATOM 609 N N . SER A 1 79 ? -10.360 3.516 6.065 1.00 94.81 79 SER A N 1
ATOM 610 C CA . SER A 1 79 ? -9.085 3.288 5.380 1.00 94.81 79 SER A CA 1
ATOM 611 C C . SER A 1 79 ? -9.280 2.734 3.970 1.00 94.81 79 SER A C 1
ATOM 613 O O . SER A 1 79 ? -8.601 3.176 3.047 1.00 94.81 79 SER A O 1
ATOM 615 N N . VAL A 1 80 ? -10.242 1.825 3.780 1.00 96.31 80 VAL A N 1
ATOM 616 C CA . VAL A 1 80 ? -10.564 1.247 2.469 1.00 96.31 80 VAL A CA 1
ATOM 617 C C . VAL A 1 80 ? -11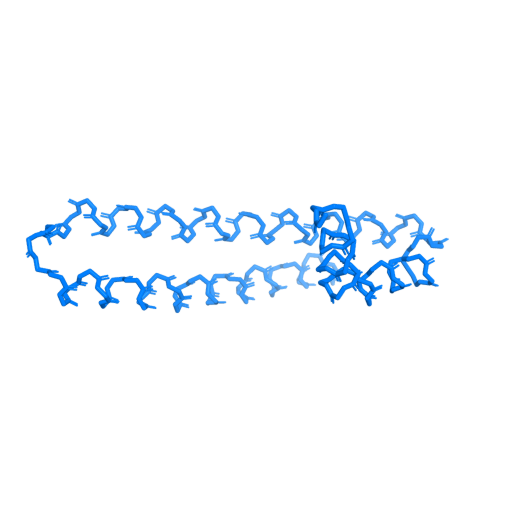.187 2.303 1.552 1.00 96.31 80 VAL A C 1
ATOM 619 O O . VAL A 1 80 ? -10.782 2.417 0.396 1.00 96.31 80 VAL A O 1
ATOM 622 N N . LEU A 1 81 ? -12.108 3.128 2.063 1.00 95.94 81 LEU A N 1
ATOM 623 C CA . LEU A 1 81 ? -12.718 4.222 1.292 1.00 95.94 81 LEU A CA 1
ATOM 624 C C . LEU A 1 81 ? -11.687 5.274 0.854 1.00 95.94 81 LEU A C 1
ATOM 626 O O . LEU A 1 81 ? -11.706 5.732 -0.293 1.00 95.94 81 LEU A O 1
ATOM 630 N N . LEU A 1 82 ? -10.759 5.638 1.744 1.00 94.44 82 LEU A N 1
ATOM 631 C CA . LEU A 1 82 ? -9.663 6.549 1.417 1.00 94.44 82 LEU A CA 1
ATOM 632 C C . LEU A 1 82 ? -8.706 5.930 0.395 1.00 94.44 82 LEU A C 1
ATOM 634 O O . LEU A 1 82 ? -8.342 6.604 -0.566 1.00 94.44 82 LEU A O 1
ATOM 638 N N . GLN A 1 83 ? -8.343 4.653 0.544 1.00 95.19 83 GLN A N 1
ATOM 639 C CA . GLN A 1 83 ? -7.496 3.952 -0.426 1.00 95.19 83 GLN A CA 1
ATOM 640 C C . GLN A 1 83 ? -8.121 3.940 -1.830 1.00 95.19 83 GLN A C 1
ATOM 642 O O . GLN A 1 83 ? -7.419 4.202 -2.808 1.00 95.19 83 GLN A O 1
ATOM 647 N N . GLU A 1 84 ? -9.432 3.715 -1.946 1.00 95.75 84 GLU A N 1
ATOM 648 C CA . GLU A 1 84 ? -10.118 3.730 -3.245 1.00 95.75 84 GLU A CA 1
ATOM 649 C C . GLU A 1 84 ? -10.218 5.147 -3.834 1.00 95.75 84 GLU A C 1
ATOM 651 O O . GLU A 1 84 ? -10.013 5.348 -5.031 1.00 95.75 84 GLU A O 1
ATOM 656 N N . THR A 1 85 ? -10.430 6.161 -2.989 1.00 95.19 85 THR A N 1
ATOM 657 C CA . THR A 1 85 ? -10.431 7.573 -3.414 1.00 95.19 85 THR A CA 1
ATOM 658 C C . THR A 1 85 ? -9.066 7.990 -3.964 1.00 95.19 85 TH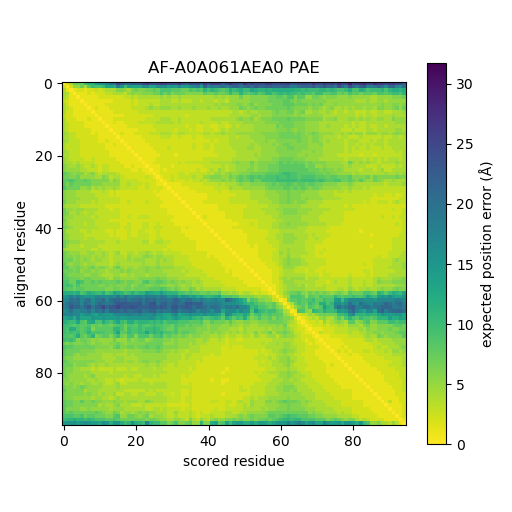R A C 1
ATOM 660 O O . THR A 1 85 ? -8.977 8.617 -5.021 1.00 95.19 85 THR A O 1
ATOM 663 N N . PHE A 1 86 ? -7.985 7.604 -3.283 1.00 93.69 86 PHE A N 1
ATOM 664 C CA . PHE A 1 86 ? -6.616 7.855 -3.732 1.00 93.69 86 PHE A CA 1
ATOM 665 C C . PHE A 1 86 ? -6.276 7.077 -5.006 1.00 93.69 86 PHE A C 1
ATOM 667 O O . PHE A 1 86 ? -5.605 7.621 -5.882 1.00 93.69 86 PHE A O 1
ATOM 674 N N . ARG A 1 87 ? -6.783 5.846 -5.162 1.00 94.50 87 ARG A N 1
ATOM 675 C CA . ARG A 1 87 ? -6.659 5.077 -6.409 1.00 94.50 87 ARG A CA 1
ATOM 676 C C . ARG A 1 87 ? -7.329 5.794 -7.577 1.00 94.50 87 ARG A C 1
ATOM 678 O O . ARG A 1 87 ? -6.724 5.913 -8.640 1.00 94.50 87 ARG A O 1
ATOM 685 N N . PHE A 1 88 ? -8.543 6.304 -7.383 1.00 94.38 88 PHE A N 1
ATOM 686 C CA . PHE A 1 88 ? -9.232 7.089 -8.405 1.00 94.38 88 PHE A CA 1
ATOM 687 C C . PHE A 1 88 ? -8.485 8.393 -8.728 1.00 94.38 88 PHE A C 1
ATOM 689 O O . PHE A 1 88 ? -8.309 8.732 -9.898 1.00 94.38 88 PHE A O 1
ATOM 696 N N . GLY A 1 89 ? -7.984 9.093 -7.705 1.00 92.25 89 GLY A N 1
ATOM 697 C CA . GLY A 1 89 ? -7.143 10.280 -7.878 1.00 92.25 89 GLY A CA 1
ATOM 698 C C . GLY A 1 89 ? -5.876 9.987 -8.685 1.00 92.25 89 GLY A C 1
ATOM 699 O O . GLY A 1 89 ? -5.547 10.730 -9.607 1.00 92.25 89 GLY A O 1
ATOM 700 N N . TYR A 1 90 ? -5.217 8.863 -8.405 1.00 93.44 90 TYR A N 1
ATOM 701 C CA . TYR A 1 90 ? -4.046 8.404 -9.145 1.00 93.44 90 TYR A CA 1
ATOM 702 C C . TYR A 1 90 ? -4.377 8.050 -10.603 1.00 93.44 90 TYR A C 1
ATOM 704 O O . TYR A 1 90 ? -3.663 8.471 -11.509 1.00 93.44 90 TYR A O 1
ATOM 712 N N . TYR A 1 91 ? -5.493 7.357 -10.8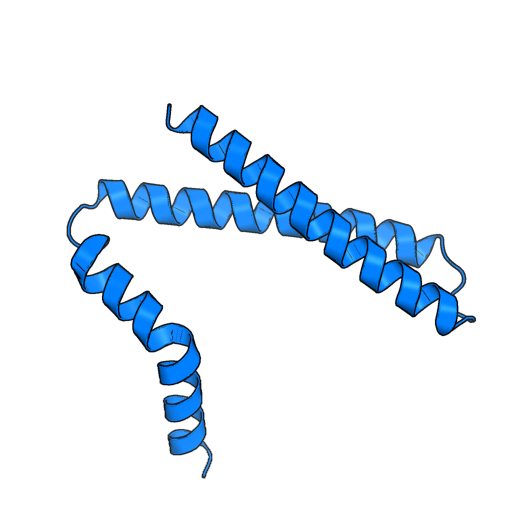58 1.00 93.25 91 TYR A N 1
ATOM 713 C CA . TYR A 1 91 ? -5.969 7.097 -12.223 1.00 93.25 91 TYR A CA 1
ATOM 714 C C . TYR A 1 91 ? -6.205 8.397 -12.999 1.00 93.25 91 TYR A C 1
ATOM 716 O O . TYR A 1 91 ? -5.788 8.507 -14.148 1.00 93.25 91 TYR A O 1
ATOM 724 N N . LYS A 1 92 ? -6.822 9.400 -12.365 1.00 92.75 92 LYS A N 1
ATOM 725 C CA . LYS A 1 92 ? -7.062 10.709 -12.983 1.00 92.75 92 LYS A CA 1
ATOM 726 C C . LYS A 1 92 ? -5.774 11.504 -13.228 1.00 92.75 92 LYS A C 1
ATOM 728 O O . LYS A 1 92 ? -5.760 12.329 -14.125 1.00 92.75 92 LYS A O 1
ATOM 733 N N . LEU A 1 93 ? -4.718 11.279 -12.445 1.00 91.31 93 LEU A N 1
ATOM 734 C CA . LEU A 1 93 ? -3.410 11.911 -12.652 1.00 91.31 93 LEU A CA 1
ATOM 735 C C . LEU A 1 93 ? -2.644 11.292 -13.833 1.00 91.31 93 LEU A C 1
ATOM 737 O O . LEU A 1 93 ? -1.863 11.977 -14.484 1.00 91.31 93 LEU A O 1
ATOM 741 N N . LEU A 1 94 ? -2.839 9.992 -14.076 1.00 87.56 94 LEU A N 1
ATOM 742 C CA . LEU A 1 94 ? -2.212 9.265 -15.183 1.00 87.56 94 LEU A CA 1
ATOM 743 C C . LEU A 1 94 ? -2.957 9.403 -16.520 1.00 87.56 94 LEU A C 1
ATOM 745 O O . LEU A 1 94 ? -2.370 9.116 -17.563 1.00 87.56 94 LEU A O 1
ATOM 749 N N . LYS A 1 95 ? -4.246 9.748 -16.475 1.00 81.12 95 LYS A N 1
ATOM 750 C CA . LYS A 1 95 ? -5.126 9.950 -17.633 1.00 81.12 95 LYS A CA 1
ATOM 751 C C . LYS A 1 95 ? -5.000 11.373 -18.162 1.00 81.12 95 LYS A C 1
ATOM 753 O O . LYS A 1 95 ? -4.931 11.503 -19.402 1.00 81.12 95 LYS A O 1
#

Secondary structure (DSSP, 8-state):
-HHHHHHHHHHHHHHHHHHHIIIIITT-HHHHHHHHHHHHHHHHHHHHHHHHHHHHHHHS-TT-HHHHHHHHHHHHHHHHHHHHHHHHHHHHHH-

Organism: Oncorhynchus mykiss (NCBI:txid8022)

Foldseek 3Di:
DPPVVVVVVCCVVCVVVVVCCVPPQVVDVVSVVLVVVLVVLLVVLVVVLVVVLVVVVVPDDPPDPVVVVVSVVVSVVSSVVSNVVSVVVSVVVVD

pLDDT: mean 91.21, std 7.41, range [59.0, 96.88]

InterPro domains:
  IPR009294 Gamma-secretase subunit Aph-1 [PF06105] (5-95)
  IPR009294 Gamma-secretase subunit Aph-1 [PTHR12889] (1-95)

Radius of gyration: 18.39 Å; Cα contacts (8 Å, |Δi|>4): 39; chains: 1; bounding box: 33×35×48 Å

Solvent-accessible surface area (backbone atoms only — not comparable to full-atom values): 5250 Å² total; per-residue (Å²): 121,65,66,66,50,51,52,51,53,48,46,69,74,40,40,65,60,51,50,48,38,64,76,66,29,70,79,38,72,70,50,46,52,50,53,53,52,52,52,48,46,48,51,53,24,49,51,56,30,50,51,55,40,50,56,52,55,72,74,44,76,86,85,43,72,69,58,52,53,52,52,50,53,50,34,52,54,50,30,53,56,37,40,52,51,40,51,52,52,50,52,63,72,76,104

Mean predicted aligned error: 5.03 Å